Protein AF-A0A1S8M954-F1 (afdb_monomer_lite)

Organism: NCBI:txid36839

Structure (mmCIF, N/CA/C/O backbone):
data_AF-A0A1S8M954-F1
#
_entry.id   AF-A0A1S8M954-F1
#
loop_
_atom_site.group_PDB
_atom_site.id
_atom_site.type_symbol
_atom_site.label_atom_id
_atom_site.label_alt_id
_atom_site.label_comp_id
_atom_site.label_asym_id
_atom_site.label_entity_id
_atom_site.label_seq_id
_atom_site.pdbx_PDB_ins_code
_atom_site.Cartn_x
_atom_site.Cartn_y
_atom_site.Cartn_z
_atom_site.occupancy
_atom_site.B_iso_or_equiv
_atom_site.auth_seq_id
_atom_site.auth_comp_id
_atom_site.auth_asym_id
_atom_site.auth_atom_id
_atom_site.pdbx_PDB_model_num
ATOM 1 N N . MET A 1 1 ? -9.849 -24.323 -42.585 1.00 38.69 1 MET A N 1
ATOM 2 C CA . MET A 1 1 ? -8.633 -23.695 -43.153 1.00 38.69 1 MET A CA 1
ATOM 3 C C . MET A 1 1 ? -8.361 -22.390 -42.425 1.00 38.69 1 MET A C 1
ATOM 5 O O . MET A 1 1 ? -9.285 -21.624 -42.197 1.00 38.69 1 MET A O 1
ATOM 9 N N . ARG A 1 2 ? -7.111 -22.193 -41.999 1.00 38.19 2 ARG A N 1
ATOM 10 C CA . ARG A 1 2 ? -6.632 -21.048 -41.213 1.00 38.19 2 ARG A CA 1
ATOM 11 C C . ARG A 1 2 ? -6.627 -19.774 -42.063 1.00 38.19 2 ARG A C 1
ATOM 13 O O . ARG A 1 2 ? -6.069 -19.802 -43.154 1.00 38.19 2 ARG A O 1
ATOM 20 N N . LYS A 1 3 ? -7.096 -18.651 -41.516 1.00 41.53 3 LYS A N 1
ATOM 21 C CA . LYS A 1 3 ? -6.566 -17.322 -41.855 1.00 41.53 3 LYS A CA 1
ATOM 22 C C . LYS A 1 3 ? -6.351 -16.541 -40.561 1.00 41.53 3 LYS A C 1
ATOM 24 O O . LYS A 1 3 ? -7.288 -16.064 -39.938 1.00 41.53 3 LYS A O 1
ATOM 29 N N . LYS A 1 4 ? -5.085 -16.508 -40.139 1.00 40.19 4 LYS A N 1
ATOM 30 C CA . LYS A 1 4 ? -4.565 -15.594 -39.123 1.00 40.19 4 LYS A CA 1
ATOM 31 C C . LYS A 1 4 ? -4.566 -14.197 -39.739 1.00 40.19 4 LYS A C 1
ATOM 33 O O . LYS A 1 4 ? -3.978 -14.025 -40.803 1.00 40.19 4 LYS A O 1
ATOM 38 N N . ILE A 1 5 ? -5.183 -13.229 -39.076 1.00 52.00 5 ILE A N 1
ATOM 39 C CA . ILE A 1 5 ? -4.958 -11.812 -39.360 1.00 52.00 5 ILE A CA 1
ATOM 40 C C . ILE A 1 5 ? -4.262 -11.250 -38.125 1.00 52.00 5 ILE A C 1
ATOM 42 O O . ILE A 1 5 ? -4.847 -11.144 -37.053 1.00 52.00 5 ILE A O 1
ATOM 46 N N . ILE A 1 6 ? -2.966 -11.003 -38.286 1.00 45.66 6 ILE A N 1
ATOM 47 C CA . ILE A 1 6 ? -2.100 -10.287 -37.354 1.00 45.66 6 ILE A CA 1
ATOM 48 C C . ILE A 1 6 ? -2.066 -8.846 -37.866 1.00 45.66 6 ILE A C 1
ATOM 50 O O . ILE A 1 6 ? -1.619 -8.634 -38.987 1.00 45.66 6 ILE A O 1
ATOM 54 N N . PHE A 1 7 ? -2.516 -7.882 -37.068 1.00 37.59 7 PHE A N 1
ATOM 55 C CA . PHE A 1 7 ? -2.250 -6.450 -37.264 1.00 37.59 7 PHE A CA 1
ATOM 56 C C . PHE A 1 7 ? -2.025 -5.853 -35.868 1.00 37.59 7 PHE A C 1
ATOM 58 O O . PHE A 1 7 ? -2.944 -5.811 -35.060 1.00 37.59 7 PHE A O 1
ATOM 65 N N . ILE A 1 8 ? -0.767 -5.794 -35.420 1.00 40.88 8 ILE A N 1
ATOM 66 C CA . ILE A 1 8 ? 0.168 -4.655 -35.529 1.00 40.88 8 ILE A CA 1
ATOM 67 C C . ILE A 1 8 ? -0.272 -3.509 -34.612 1.00 40.88 8 ILE A C 1
ATOM 69 O O . ILE A 1 8 ? -1.214 -2.776 -34.898 1.00 40.88 8 ILE A O 1
ATOM 73 N N . GLY A 1 9 ? 0.439 -3.405 -33.486 1.00 35.44 9 GLY A N 1
ATOM 74 C CA . GLY A 1 9 ? 0.261 -2.383 -32.467 1.00 35.44 9 GLY A CA 1
ATOM 75 C C . GLY A 1 9 ? 0.496 -0.981 -33.015 1.00 35.44 9 GLY A C 1
ATOM 76 O O . GLY A 1 9 ? 1.510 -0.695 -33.648 1.00 35.44 9 GLY A O 1
ATOM 77 N N . ILE A 1 10 ? -0.460 -0.107 -32.732 1.00 39.69 10 ILE A N 1
ATOM 78 C CA . ILE A 1 10 ? -0.375 1.320 -33.003 1.00 39.69 10 ILE A CA 1
ATOM 79 C C . ILE A 1 10 ? 0.263 1.955 -31.767 1.00 39.69 10 ILE A C 1
ATOM 81 O O . ILE A 1 10 ? -0.382 2.120 -30.734 1.00 39.69 10 ILE A O 1
ATOM 85 N N . VAL A 1 11 ? 1.550 2.286 -31.859 1.00 37.84 11 VAL A N 1
ATOM 86 C CA . VAL A 1 11 ? 2.218 3.156 -30.887 1.00 37.84 11 VAL A CA 1
ATOM 87 C C . VAL A 1 11 ? 1.935 4.592 -31.320 1.00 37.84 11 VAL A C 1
ATOM 89 O O . VAL A 1 11 ? 2.530 5.092 -32.272 1.00 37.84 11 VAL A O 1
ATOM 92 N N . PHE A 1 12 ? 0.996 5.253 -30.644 1.00 35.47 12 PHE A N 1
ATOM 93 C CA . PHE A 1 12 ? 0.766 6.688 -30.797 1.00 35.47 12 PHE A CA 1
ATOM 94 C C . PHE A 1 12 ? 1.915 7.452 -30.121 1.00 35.47 12 PHE A C 1
ATOM 96 O O . PHE A 1 12 ? 1.926 7.631 -28.906 1.00 35.47 12 PHE A O 1
ATOM 103 N N . ILE A 1 13 ? 2.894 7.903 -30.908 1.00 40.78 13 ILE A N 1
ATOM 104 C CA . ILE A 1 13 ? 3.856 8.928 -30.486 1.00 40.78 13 ILE A CA 1
ATOM 105 C C . ILE A 1 13 ? 3.292 10.274 -30.940 1.00 40.78 13 ILE A C 1
ATOM 107 O O . ILE A 1 13 ? 3.402 10.652 -32.104 1.00 40.78 13 ILE A O 1
ATOM 111 N N . THR A 1 14 ? 2.672 11.011 -30.025 1.00 40.53 14 THR A N 1
ATOM 112 C CA . THR A 1 14 ? 2.316 12.416 -30.247 1.00 40.53 14 THR A CA 1
ATOM 113 C C . THR A 1 14 ? 3.576 13.273 -30.151 1.00 40.53 14 THR A C 1
ATOM 115 O O . THR A 1 14 ? 4.039 13.592 -29.057 1.00 40.53 14 THR A O 1
ATOM 118 N N . ILE A 1 15 ? 4.147 13.636 -31.301 1.00 46.28 15 ILE A N 1
ATOM 119 C CA . ILE A 1 15 ? 5.199 14.653 -31.405 1.00 46.28 15 ILE A CA 1
ATOM 120 C C . ILE A 1 15 ? 4.520 16.025 -31.330 1.00 46.28 15 ILE A C 1
ATOM 122 O O . ILE A 1 15 ? 3.789 16.414 -32.239 1.00 46.28 15 ILE A O 1
ATOM 126 N N . ILE A 1 16 ? 4.756 16.764 -30.246 1.00 41.03 16 ILE A N 1
ATOM 127 C CA . ILE A 1 16 ? 4.346 18.166 -30.130 1.00 41.03 16 ILE A CA 1
ATOM 128 C C . ILE A 1 16 ? 5.300 18.993 -31.000 1.00 41.03 16 ILE A C 1
ATOM 130 O O . ILE A 1 16 ? 6.421 19.299 -30.596 1.00 41.03 16 ILE A O 1
ATOM 134 N N . ALA A 1 17 ? 4.872 19.340 -32.212 1.00 39.31 17 ALA A N 1
ATOM 135 C CA . ALA A 1 17 ? 5.564 20.317 -33.043 1.00 39.31 17 ALA A CA 1
ATOM 136 C C . ALA A 1 17 ? 5.204 21.730 -32.558 1.00 39.31 17 ALA A C 1
ATOM 138 O O . ALA A 1 17 ? 4.187 22.296 -32.953 1.00 39.31 17 ALA A O 1
ATOM 139 N N . VAL A 1 18 ? 6.033 22.309 -31.687 1.00 41.91 18 VAL A N 1
ATOM 140 C CA . VAL A 1 18 ? 5.950 23.740 -31.365 1.00 41.91 18 VAL A CA 1
ATOM 141 C C . VAL A 1 18 ? 6.496 24.511 -32.566 1.00 41.91 18 VAL A C 1
ATOM 143 O O . VAL A 1 18 ? 7.699 24.525 -32.822 1.00 41.91 18 VAL A O 1
ATOM 146 N N . THR A 1 19 ? 5.608 25.131 -33.340 1.00 39.62 19 THR A N 1
ATOM 147 C CA . THR A 1 19 ? 5.983 25.995 -34.462 1.00 39.62 19 THR A CA 1
ATOM 148 C C . THR A 1 19 ? 6.484 27.335 -33.918 1.00 39.62 19 THR A C 1
ATOM 150 O O . THR A 1 19 ? 5.719 28.281 -33.763 1.00 39.62 19 THR A O 1
ATOM 153 N N . ILE A 1 20 ? 7.778 27.431 -33.602 1.00 44.50 20 ILE A N 1
ATOM 154 C CA . ILE A 1 20 ? 8.436 28.726 -33.391 1.00 44.50 20 ILE A CA 1
ATOM 155 C C . ILE A 1 20 ? 8.909 29.222 -34.757 1.00 44.50 20 ILE A C 1
ATOM 157 O O . ILE A 1 20 ? 9.926 28.785 -35.294 1.00 44.50 20 ILE A O 1
ATOM 161 N N . ILE A 1 21 ? 8.137 30.137 -35.338 1.00 45.88 21 ILE A N 1
ATOM 162 C CA . ILE A 1 21 ? 8.567 30.958 -36.469 1.00 45.88 21 ILE A CA 1
ATOM 163 C C . ILE A 1 21 ? 9.596 31.956 -35.927 1.00 45.88 21 ILE A C 1
ATOM 165 O O . ILE A 1 21 ? 9.244 32.892 -35.216 1.00 45.88 21 ILE A O 1
ATOM 169 N N . GLY A 1 22 ? 10.875 31.760 -36.250 1.00 37.84 22 GLY A N 1
ATOM 170 C CA . GLY A 1 22 ? 11.914 32.730 -35.907 1.00 37.84 22 GLY A CA 1
ATOM 171 C C . GLY A 1 22 ? 13.335 32.245 -36.174 1.00 37.84 22 GLY A C 1
ATOM 172 O O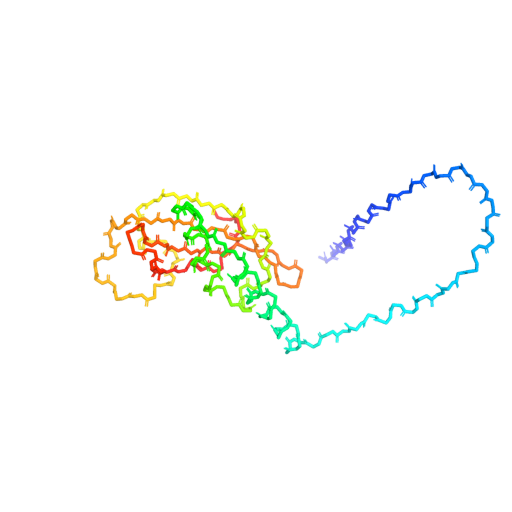 . GLY A 1 22 ? 13.910 31.550 -35.352 1.00 37.84 22 GLY A O 1
ATOM 173 N N . LYS A 1 23 ? 13.912 32.708 -37.292 1.00 36.41 23 LYS A N 1
ATOM 174 C CA . LYS A 1 23 ? 15.332 32.628 -37.697 1.00 36.41 23 LYS A CA 1
ATOM 175 C C . LYS A 1 23 ? 15.916 31.230 -37.968 1.00 36.41 23 LYS A C 1
ATOM 177 O O . LYS A 1 23 ? 16.157 30.426 -37.079 1.00 36.41 23 LYS A O 1
ATOM 182 N N . LYS A 1 24 ? 16.287 31.022 -39.239 1.00 43.94 24 LYS A N 1
ATOM 183 C CA . LYS A 1 24 ? 17.194 29.963 -39.707 1.00 43.94 24 LYS A CA 1
ATOM 184 C C . LYS A 1 24 ? 18.520 30.020 -38.931 1.00 43.94 24 LYS A C 1
ATOM 186 O O . LYS A 1 24 ? 19.408 30.786 -39.296 1.00 43.94 24 LYS A O 1
ATOM 191 N N . GLN A 1 25 ? 18.672 29.192 -37.905 1.00 36.22 25 GLN A N 1
ATOM 192 C CA . GLN A 1 25 ? 19.982 28.705 -37.487 1.00 36.22 25 GLN A CA 1
ATOM 193 C C . GLN A 1 25 ? 20.195 27.345 -38.140 1.00 36.22 25 GLN A C 1
ATOM 195 O O . GLN A 1 25 ? 19.343 26.461 -38.083 1.00 36.22 25 GLN A O 1
ATOM 200 N N . LYS A 1 26 ? 21.322 27.221 -38.837 1.00 39.62 26 LYS A N 1
ATOM 201 C CA . LYS A 1 26 ? 21.790 25.987 -39.454 1.00 39.62 26 LYS A CA 1
ATOM 202 C C . LYS A 1 26 ? 22.203 25.059 -38.307 1.00 39.62 26 LYS A C 1
ATOM 204 O O . LYS A 1 26 ? 23.335 25.120 -37.847 1.00 39.62 26 LYS A O 1
ATOM 209 N N . ILE A 1 27 ? 21.249 24.299 -37.777 1.00 37.88 27 ILE A N 1
ATOM 210 C CA . ILE A 1 27 ? 21.519 23.283 -36.762 1.00 37.88 27 ILE A CA 1
ATOM 211 C C . ILE A 1 27 ? 22.054 22.076 -37.524 1.00 37.88 27 ILE A C 1
ATOM 213 O O . ILE A 1 27 ? 21.311 21.348 -38.179 1.00 37.88 27 ILE A O 1
ATOM 217 N N . GLU A 1 28 ? 23.372 21.938 -37.502 1.00 35.53 28 GLU A N 1
ATOM 218 C CA . GLU A 1 28 ? 24.052 20.689 -37.804 1.00 35.53 28 GLU A CA 1
ATOM 219 C C . GLU A 1 28 ? 23.476 19.622 -36.859 1.00 35.53 28 GLU A C 1
ATOM 221 O O . GLU A 1 28 ? 23.453 19.843 -35.644 1.00 35.53 28 GLU A O 1
ATOM 226 N N . PRO A 1 29 ? 22.900 18.519 -37.365 1.00 40.22 29 PRO A N 1
ATOM 227 C CA . PRO A 1 29 ? 22.369 17.499 -36.487 1.00 40.22 29 PRO A CA 1
ATOM 228 C C . PRO A 1 29 ? 23.555 16.806 -35.817 1.00 40.22 29 PRO A C 1
ATOM 230 O O . PRO A 1 29 ? 24.157 15.899 -36.387 1.00 40.22 29 PRO A O 1
ATOM 233 N N . GLU A 1 30 ? 23.877 17.208 -34.586 1.00 38.38 30 GLU A N 1
ATOM 234 C CA . GLU A 1 30 ? 24.534 16.303 -33.653 1.00 38.38 30 GLU A CA 1
ATOM 235 C C . GLU A 1 30 ? 23.616 15.087 -33.527 1.00 38.38 30 GLU A C 1
ATOM 237 O O . GLU A 1 30 ? 22.626 15.094 -32.788 1.00 3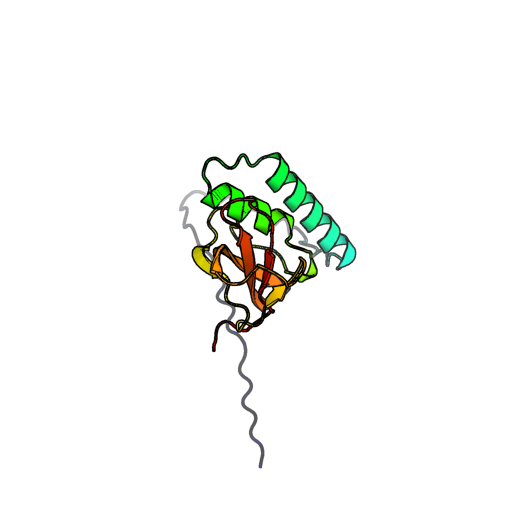8.38 30 GLU A O 1
ATOM 242 N N . SER A 1 31 ? 23.925 14.028 -34.274 1.00 40.50 31 SER A N 1
ATOM 243 C CA . SER A 1 31 ? 23.406 12.705 -33.990 1.00 40.50 31 SER A CA 1
ATOM 244 C C . SER A 1 31 ? 23.967 12.313 -32.629 1.00 40.50 31 SER A C 1
ATOM 246 O O . SER A 1 31 ? 25.017 11.676 -32.516 1.00 40.50 31 SER A O 1
ATOM 248 N N . LYS A 1 32 ? 23.282 12.729 -31.562 1.00 41.00 32 LYS A N 1
ATOM 249 C CA . LYS A 1 32 ? 23.421 12.096 -30.263 1.00 41.00 32 LYS A CA 1
ATOM 250 C C . LYS A 1 32 ? 23.009 10.657 -30.498 1.00 41.00 32 LYS A C 1
ATOM 252 O O . LYS A 1 32 ? 21.823 10.350 -30.581 1.00 41.00 32 LYS A O 1
ATOM 257 N N . ASN A 1 33 ? 24.012 9.804 -30.684 1.00 34.00 33 ASN A N 1
ATOM 258 C CA . ASN A 1 33 ? 23.880 8.366 -30.605 1.00 34.00 33 ASN A CA 1
ATOM 259 C C . ASN A 1 33 ? 23.272 8.078 -29.233 1.00 34.00 33 ASN A C 1
ATOM 261 O O . ASN A 1 33 ? 23.974 7.976 -28.228 1.00 34.00 33 ASN A O 1
ATOM 265 N N . PHE A 1 34 ? 21.943 8.013 -29.179 1.00 38.28 34 PHE A N 1
ATOM 266 C CA . PHE A 1 34 ? 21.225 7.405 -28.079 1.00 38.28 34 PHE A CA 1
ATOM 267 C C . PHE A 1 34 ? 21.513 5.916 -28.192 1.00 38.28 34 PHE A C 1
ATOM 269 O O . PHE A 1 34 ? 20.733 5.141 -28.738 1.00 38.28 34 PHE A O 1
ATOM 276 N N . THR A 1 35 ? 22.684 5.515 -27.704 1.00 36.56 35 THR A N 1
ATOM 277 C CA . THR A 1 35 ? 22.933 4.127 -27.368 1.00 36.56 35 THR A CA 1
ATOM 278 C C . THR A 1 35 ? 21.899 3.797 -26.306 1.00 36.56 35 THR A C 1
ATOM 280 O O . THR A 1 35 ? 22.022 4.230 -25.157 1.00 36.56 35 THR A O 1
ATOM 283 N N . LEU A 1 36 ? 20.835 3.102 -26.708 1.00 40.03 36 LEU A N 1
ATOM 284 C CA . LEU A 1 36 ? 19.871 2.517 -25.794 1.00 40.03 36 LEU A CA 1
ATOM 285 C C . LEU A 1 36 ? 20.686 1.567 -24.908 1.00 40.03 36 LEU A C 1
ATOM 287 O O . LEU A 1 36 ? 21.011 0.451 -25.310 1.00 40.03 36 LEU A O 1
ATOM 291 N N . LYS A 1 37 ? 21.133 2.038 -23.740 1.00 49.16 37 LYS A N 1
ATOM 292 C CA . LYS A 1 37 ? 21.777 1.168 -22.761 1.00 49.16 37 LYS A CA 1
ATOM 293 C C . LYS A 1 37 ? 20.693 0.205 -22.315 1.00 49.16 37 LYS A C 1
ATOM 295 O O . LYS A 1 37 ? 19.808 0.582 -21.554 1.00 49.16 37 LYS A O 1
ATOM 300 N N . ILE A 1 38 ? 20.740 -1.015 -22.839 1.00 52.75 38 ILE A N 1
ATOM 301 C CA . ILE A 1 38 ? 19.930 -2.123 -22.352 1.00 52.75 38 ILE A CA 1
ATOM 302 C C . ILE A 1 38 ? 20.455 -2.410 -20.947 1.00 52.75 38 ILE A C 1
ATOM 304 O O . ILE A 1 38 ? 21.465 -3.086 -20.768 1.00 52.75 38 ILE A O 1
ATOM 308 N N . VAL A 1 39 ? 19.832 -1.781 -19.953 1.00 61.50 39 VAL A N 1
ATOM 309 C CA . VAL A 1 39 ? 20.186 -1.956 -18.548 1.00 61.50 39 VAL A CA 1
ATOM 310 C C . VAL A 1 39 ? 19.786 -3.372 -18.157 1.00 61.50 39 VAL A C 1
ATOM 312 O O . VAL A 1 39 ? 18.663 -3.808 -18.410 1.00 61.50 39 VAL A O 1
ATOM 315 N N . SER A 1 40 ? 20.710 -4.116 -17.554 1.00 74.00 40 SER A N 1
ATOM 316 C CA . SER A 1 40 ? 20.417 -5.481 -17.118 1.00 74.00 40 SER A CA 1
ATOM 317 C C . SER A 1 40 ? 19.312 -5.494 -16.039 1.00 74.00 40 SER A C 1
ATOM 319 O O . SER A 1 40 ? 19.152 -4.513 -15.303 1.00 74.00 40 SER A O 1
ATOM 321 N N . PRO A 1 41 ? 18.565 -6.601 -15.852 1.00 75.31 41 PRO A N 1
ATOM 322 C CA . PRO A 1 41 ? 17.561 -6.697 -14.784 1.00 75.31 41 PRO A CA 1
ATOM 323 C C . PRO A 1 41 ? 18.131 -6.414 -13.383 1.00 75.31 41 PRO A C 1
ATOM 325 O O . PRO A 1 41 ? 17.483 -5.777 -12.554 1.00 75.31 41 PRO A O 1
ATOM 328 N N . LYS A 1 42 ? 19.386 -6.820 -13.133 1.00 80.00 42 LYS A N 1
ATOM 329 C CA . LYS A 1 42 ? 20.095 -6.566 -11.867 1.00 80.00 42 LYS A CA 1
ATOM 330 C C . LYS A 1 42 ? 20.357 -5.077 -11.636 1.00 80.00 42 LYS A C 1
ATOM 332 O O . LYS A 1 42 ? 20.136 -4.575 -10.537 1.00 80.00 42 LYS A O 1
ATOM 337 N N . GLU A 1 43 ? 20.819 -4.367 -12.660 1.00 79.69 43 GLU A N 1
ATOM 338 C CA . GLU A 1 43 ? 21.048 -2.922 -12.573 1.00 79.69 43 GLU A CA 1
ATOM 339 C C . GLU A 1 43 ? 19.732 -2.149 -12.458 1.00 79.69 43 GLU A C 1
ATOM 341 O O . GLU A 1 43 ? 19.640 -1.226 -11.652 1.00 79.69 43 GLU A O 1
ATOM 346 N N . THR A 1 44 ? 18.693 -2.578 -13.179 1.00 76.50 44 THR A N 1
ATOM 347 C CA . THR A 1 44 ? 17.344 -1.994 -13.102 1.00 76.50 44 THR A CA 1
ATOM 348 C C . THR A 1 44 ? 16.787 -2.095 -11.683 1.00 76.50 44 THR A C 1
ATOM 350 O O . THR A 1 44 ? 16.330 -1.096 -11.127 1.00 76.50 44 THR A O 1
ATOM 353 N N . LYS A 1 45 ? 16.907 -3.271 -11.048 1.00 82.38 45 LYS A N 1
ATOM 354 C CA . LYS A 1 45 ? 16.520 -3.473 -9.646 1.00 82.38 45 LYS A CA 1
ATOM 355 C C . LYS A 1 45 ? 17.249 -2.506 -8.709 1.00 82.38 45 LYS A C 1
ATOM 357 O O . LYS A 1 45 ? 16.608 -1.829 -7.911 1.00 82.38 45 LYS A O 1
ATOM 362 N N . LYS A 1 46 ? 18.574 -2.384 -8.846 1.00 85.75 46 LYS A N 1
ATOM 363 C CA . LYS A 1 46 ? 19.393 -1.494 -8.006 1.00 85.75 46 LYS A CA 1
ATOM 364 C C . LYS A 1 46 ? 18.999 -0.020 -8.157 1.00 85.75 46 LYS A C 1
ATOM 366 O O . LYS A 1 46 ? 18.974 0.715 -7.170 1.00 85.75 46 LYS A O 1
ATOM 371 N N . ILE A 1 47 ? 18.704 0.420 -9.382 1.00 84.25 47 ILE A N 1
ATOM 372 C CA . ILE A 1 47 ? 18.254 1.791 -9.659 1.00 84.25 47 ILE A CA 1
ATOM 373 C C . ILE A 1 47 ? 16.895 2.046 -8.998 1.00 84.25 47 ILE A C 1
ATOM 375 O O . ILE A 1 47 ? 16.747 3.051 -8.300 1.00 84.25 47 ILE A O 1
ATOM 379 N N . LEU A 1 48 ? 15.935 1.130 -9.166 1.00 81.81 48 LEU A N 1
ATOM 380 C CA . LEU A 1 48 ? 14.591 1.268 -8.603 1.00 81.81 48 LEU A CA 1
ATOM 381 C C . LEU A 1 48 ? 14.617 1.297 -7.068 1.00 81.81 48 LEU A C 1
ATOM 383 O O . LEU A 1 48 ? 13.999 2.165 -6.456 1.00 81.81 48 LEU A O 1
ATOM 387 N N . GLU A 1 49 ? 15.395 0.413 -6.439 1.00 86.50 49 GLU A N 1
ATOM 388 C CA . GLU A 1 49 ? 15.557 0.379 -4.980 1.00 86.50 49 GLU A CA 1
ATOM 389 C C . GLU A 1 49 ? 16.189 1.666 -4.434 1.00 86.50 49 GLU A C 1
ATOM 391 O O . GLU A 1 49 ? 15.734 2.197 -3.417 1.00 86.50 49 GLU A O 1
ATOM 396 N N . LYS A 1 50 ? 17.204 2.213 -5.119 1.00 88.31 50 LYS A N 1
ATOM 397 C CA . LYS A 1 50 ? 17.819 3.490 -4.730 1.00 88.31 50 LYS A CA 1
ATOM 398 C C . LYS A 1 50 ? 16.809 4.637 -4.798 1.00 88.31 50 LYS A C 1
ATOM 400 O O . LYS A 1 50 ? 16.747 5.440 -3.871 1.00 88.31 50 LYS A O 1
ATOM 405 N N . ARG A 1 51 ? 16.020 4.702 -5.875 1.00 85.94 51 ARG A N 1
ATOM 406 C CA . ARG A 1 51 ? 14.995 5.736 -6.078 1.00 85.94 51 ARG A CA 1
ATOM 407 C C . ARG A 1 51 ? 13.918 5.660 -4.998 1.00 85.94 51 ARG A C 1
ATOM 409 O O . ARG A 1 51 ? 13.619 6.660 -4.359 1.00 85.94 51 ARG A O 1
ATOM 416 N N . LYS A 1 52 ? 13.432 4.447 -4.720 1.00 88.69 52 LYS A N 1
ATOM 417 C CA . LYS A 1 52 ? 12.477 4.181 -3.643 1.00 88.69 52 LYS A CA 1
ATOM 418 C C . LYS A 1 52 ? 13.007 4.646 -2.285 1.00 88.69 52 LYS A C 1
ATOM 420 O O . LYS A 1 52 ? 12.280 5.301 -1.548 1.00 88.69 52 LYS A O 1
ATOM 425 N N . ARG A 1 53 ? 14.265 4.333 -1.949 1.00 90.38 53 ARG A N 1
ATOM 426 C CA . ARG A 1 53 ? 14.875 4.775 -0.684 1.00 90.38 53 ARG A CA 1
ATOM 427 C C . ARG A 1 53 ? 14.873 6.302 -0.567 1.00 90.38 53 ARG A C 1
ATOM 429 O O . ARG A 1 53 ? 14.449 6.820 0.457 1.00 90.38 53 ARG A O 1
ATOM 436 N N . GLN A 1 54 ? 15.277 7.006 -1.623 1.00 89.56 54 GLN A N 1
ATOM 437 C CA . GLN A 1 54 ? 15.262 8.472 -1.642 1.00 89.56 54 GLN A CA 1
ATOM 438 C C . GLN A 1 54 ? 13.846 9.044 -1.504 1.00 89.56 54 GLN A C 1
ATOM 440 O O . GLN A 1 54 ? 13.650 10.028 -0.796 1.00 89.56 54 GLN A O 1
ATOM 445 N N . ASP A 1 55 ? 12.852 8.439 -2.155 1.00 88.81 55 ASP A N 1
ATOM 446 C CA . ASP A 1 55 ? 11.454 8.859 -2.017 1.00 88.81 55 ASP A CA 1
ATOM 447 C C . ASP A 1 55 ? 10.957 8.721 -0.576 1.00 88.81 55 ASP A C 1
ATOM 449 O O . ASP A 1 55 ? 10.279 9.620 -0.077 1.00 88.81 55 ASP A O 1
ATOM 453 N N . LEU A 1 56 ? 11.297 7.609 0.083 1.00 91.50 56 LEU A N 1
ATOM 454 C CA . LEU A 1 56 ? 10.899 7.334 1.462 1.00 91.50 56 LEU A CA 1
ATOM 455 C C . LEU A 1 56 ? 11.588 8.273 2.460 1.00 91.50 56 LEU A C 1
ATOM 457 O O . LEU A 1 56 ? 10.934 8.777 3.363 1.00 91.50 56 LEU A O 1
ATOM 461 N N . GLU A 1 57 ? 12.881 8.554 2.279 1.00 92.44 57 GLU A N 1
ATOM 462 C CA . GLU A 1 57 ? 13.641 9.462 3.153 1.00 92.44 57 GLU A CA 1
ATOM 463 C C . GLU A 1 57 ? 13.130 10.911 3.087 1.00 92.44 57 GLU A C 1
ATOM 465 O O . GLU A 1 57 ? 13.146 11.629 4.086 1.00 92.44 57 GLU A O 1
ATOM 470 N N . ASN A 1 58 ? 12.655 11.345 1.917 1.00 92.31 58 ASN A N 1
ATOM 471 C CA . ASN A 1 58 ? 12.220 12.725 1.693 1.00 92.31 58 ASN A CA 1
ATOM 472 C C . ASN A 1 58 ? 10.731 12.962 1.983 1.00 92.31 58 ASN A C 1
ATOM 474 O O . ASN A 1 58 ? 10.291 14.114 2.021 1.00 92.31 58 ASN A O 1
ATOM 478 N N . TYR A 1 59 ? 9.932 11.907 2.143 1.00 92.62 59 TYR A N 1
ATOM 479 C CA . TYR A 1 59 ? 8.496 12.037 2.353 1.00 92.62 59 TYR A CA 1
ATOM 480 C C . TYR A 1 59 ? 8.141 12.022 3.838 1.00 92.62 59 TYR A C 1
ATOM 482 O O . TYR A 1 59 ? 8.504 11.111 4.575 1.00 92.62 59 TYR A O 1
ATOM 490 N N . LYS A 1 60 ? 7.377 13.029 4.268 1.00 93.38 60 LYS A N 1
ATOM 491 C CA . LYS A 1 60 ? 6.850 13.134 5.631 1.00 93.38 60 LYS A CA 1
ATOM 492 C C . LYS A 1 60 ? 5.325 13.013 5.573 1.00 93.38 60 LYS A C 1
ATOM 494 O O . LYS A 1 60 ? 4.686 13.988 5.176 1.00 93.38 60 LYS A O 1
ATOM 499 N N . PRO A 1 61 ? 4.743 11.846 5.902 1.00 93.06 61 PRO A N 1
ATOM 500 C CA . PRO A 1 61 ? 3.294 11.684 5.893 1.00 93.06 61 PRO A CA 1
ATOM 501 C C . PRO A 1 61 ? 2.659 12.574 6.967 1.00 93.06 61 PRO A C 1
ATOM 503 O O . PRO A 1 61 ? 3.161 12.644 8.089 1.00 93.06 61 PRO A O 1
ATOM 506 N N . THR A 1 62 ? 1.567 13.259 6.627 1.00 94.06 62 THR A N 1
ATOM 507 C CA . THR A 1 62 ? 0.877 14.193 7.537 1.00 94.06 62 THR A CA 1
ATOM 508 C C . THR A 1 62 ? -0.509 13.710 7.947 1.00 94.06 62 THR A C 1
ATOM 510 O O . THR A 1 62 ? -0.990 14.086 9.013 1.00 94.06 62 THR A O 1
ATOM 513 N N . THR A 1 63 ? -1.147 12.867 7.134 1.00 96.50 63 THR A N 1
ATOM 514 C CA . THR A 1 63 ? -2.471 12.298 7.415 1.00 96.50 63 THR A CA 1
ATOM 515 C C . THR A 1 63 ? -2.398 10.793 7.665 1.00 96.50 63 THR A C 1
ATOM 517 O O . THR A 1 63 ? -1.448 10.129 7.253 1.00 96.50 63 THR A O 1
ATOM 520 N N . ALA A 1 64 ? -3.429 10.225 8.298 1.00 96.00 64 ALA A N 1
ATOM 521 C CA . ALA A 1 64 ? -3.548 8.774 8.479 1.00 96.00 64 ALA A CA 1
ATOM 522 C C . ALA A 1 64 ? -3.483 8.016 7.139 1.00 96.00 64 ALA A C 1
ATOM 524 O O . ALA A 1 64 ? -2.802 6.998 7.018 1.00 96.00 64 ALA A O 1
ATOM 525 N N . ILE A 1 65 ? -4.125 8.565 6.105 1.00 96.31 65 ILE A N 1
ATOM 526 C CA . ILE A 1 65 ? -4.105 8.014 4.748 1.00 96.31 65 ILE A CA 1
ATOM 527 C C . ILE A 1 65 ? -2.683 8.053 4.173 1.00 96.31 65 ILE A C 1
ATOM 529 O O . ILE A 1 65 ? -2.228 7.072 3.587 1.00 96.31 65 ILE A O 1
ATOM 533 N N . ASP A 1 66 ? -1.945 9.146 4.374 1.00 95.81 66 ASP A N 1
ATOM 534 C CA . ASP A 1 66 ? -0.557 9.255 3.912 1.00 95.81 66 ASP A CA 1
ATOM 535 C C . ASP A 1 66 ? 0.373 8.281 4.632 1.00 95.81 66 ASP A C 1
ATOM 537 O O . ASP A 1 66 ? 1.255 7.702 3.998 1.00 95.81 66 ASP A O 1
ATOM 541 N N . ILE A 1 67 ? 0.164 8.056 5.934 1.00 96.62 67 ILE A N 1
ATOM 542 C CA . ILE A 1 67 ? 0.903 7.041 6.693 1.00 96.62 67 ILE A CA 1
ATOM 543 C C . ILE A 1 67 ? 0.617 5.658 6.104 1.00 96.62 67 ILE A C 1
ATOM 545 O O . ILE A 1 67 ? 1.556 4.910 5.836 1.00 96.62 67 ILE A O 1
ATOM 549 N N . ALA A 1 68 ? -0.649 5.330 5.829 1.00 96.88 68 ALA A N 1
ATOM 550 C CA . ALA A 1 68 ? -1.012 4.053 5.220 1.00 96.88 68 ALA A CA 1
ATOM 551 C C . ALA A 1 68 ? -0.366 3.867 3.835 1.00 96.88 68 ALA A C 1
ATOM 553 O O . ALA A 1 68 ? 0.249 2.828 3.582 1.00 96.88 68 ALA A O 1
ATOM 554 N N . ARG A 1 69 ? -0.415 4.889 2.964 1.00 96.56 69 ARG A N 1
ATOM 555 C CA . ARG A 1 69 ? 0.275 4.874 1.659 1.00 96.56 69 ARG A CA 1
ATOM 556 C C . ARG A 1 69 ? 1.772 4.673 1.812 1.00 96.56 69 ARG A C 1
ATOM 558 O O . ARG A 1 69 ? 2.357 3.857 1.106 1.00 96.56 69 ARG A O 1
ATOM 565 N N . PHE A 1 70 ? 2.388 5.411 2.729 1.00 96.69 70 PHE A N 1
ATOM 566 C CA . PHE A 1 70 ? 3.815 5.329 2.999 1.00 96.69 70 PHE A CA 1
ATOM 567 C C . PHE A 1 70 ? 4.206 3.920 3.450 1.00 96.69 70 PHE A C 1
ATOM 569 O O . PHE A 1 70 ? 5.082 3.310 2.842 1.00 96.69 70 PHE A O 1
ATOM 576 N N . LYS A 1 71 ? 3.496 3.353 4.434 1.00 96.12 71 LYS A N 1
ATOM 577 C CA . LYS A 1 71 ? 3.729 1.988 4.930 1.00 96.12 71 LYS A CA 1
ATOM 578 C C . LYS A 1 71 ? 3.524 0.922 3.858 1.00 96.12 71 LYS A C 1
ATOM 580 O O . LYS A 1 71 ? 4.322 -0.011 3.758 1.00 96.12 71 LYS A O 1
ATOM 585 N N . ALA A 1 72 ? 2.503 1.069 3.019 1.00 95.75 72 ALA A N 1
ATOM 586 C CA . ALA A 1 72 ? 2.294 0.179 1.884 1.00 95.75 72 ALA A CA 1
ATOM 587 C C . ALA A 1 72 ? 3.442 0.294 0.862 1.00 95.75 72 ALA A C 1
ATOM 589 O O . ALA A 1 72 ? 3.984 -0.721 0.420 1.00 95.75 72 ALA A O 1
ATOM 590 N N . TYR A 1 73 ? 3.876 1.515 0.534 1.00 96.00 73 TYR A N 1
ATOM 591 C CA . TYR A 1 73 ? 4.979 1.746 -0.400 1.00 96.00 73 TYR A CA 1
ATOM 592 C C . TYR A 1 73 ? 6.305 1.193 0.141 1.00 96.00 73 TYR A C 1
ATOM 594 O O . TYR A 1 73 ? 7.064 0.578 -0.607 1.00 96.00 73 TYR A O 1
ATOM 602 N N . GLU A 1 74 ? 6.562 1.285 1.451 1.00 94.81 74 GLU A N 1
ATOM 603 C CA . GLU A 1 74 ? 7.711 0.642 2.105 1.00 94.81 74 GLU A CA 1
ATOM 604 C C . GLU A 1 74 ? 7.778 -0.869 1.819 1.00 94.81 74 GLU A C 1
ATOM 606 O O . GLU A 1 74 ? 8.877 -1.395 1.626 1.00 94.81 74 GLU A O 1
ATOM 611 N N . LYS A 1 75 ? 6.640 -1.565 1.687 1.00 93.44 75 LYS A N 1
ATOM 612 C CA . LYS A 1 75 ? 6.590 -3.011 1.396 1.00 93.44 75 LYS A CA 1
ATOM 613 C C . LYS A 1 75 ? 6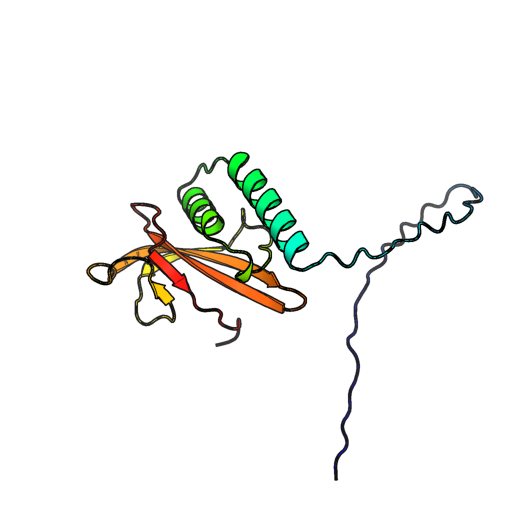.660 -3.396 -0.081 1.00 93.44 75 LYS A C 1
ATOM 615 O O . LYS A 1 75 ? 6.842 -4.575 -0.370 1.00 93.44 75 LYS A O 1
ATOM 620 N N . VAL A 1 76 ? 6.563 -2.446 -1.009 1.00 91.44 76 VAL A N 1
ATOM 621 C CA . VAL A 1 76 ? 6.690 -2.717 -2.453 1.00 91.44 76 VAL A CA 1
ATOM 622 C C . VAL A 1 76 ? 8.053 -3.335 -2.771 1.00 91.44 76 VAL A C 1
ATOM 624 O O . VAL A 1 76 ? 9.090 -2.833 -2.337 1.00 91.44 76 VAL A O 1
ATOM 627 N N . THR A 1 77 ? 8.075 -4.396 -3.565 1.00 88.94 77 THR A N 1
ATOM 628 C CA . THR A 1 77 ? 9.307 -5.074 -3.997 1.00 88.94 77 THR A CA 1
ATOM 629 C C . THR A 1 77 ? 9.563 -4.872 -5.489 1.00 88.94 77 THR A C 1
ATOM 631 O O . THR A 1 77 ? 8.696 -4.410 -6.218 1.00 88.94 77 THR A O 1
ATOM 634 N N . TYR A 1 78 ? 10.745 -5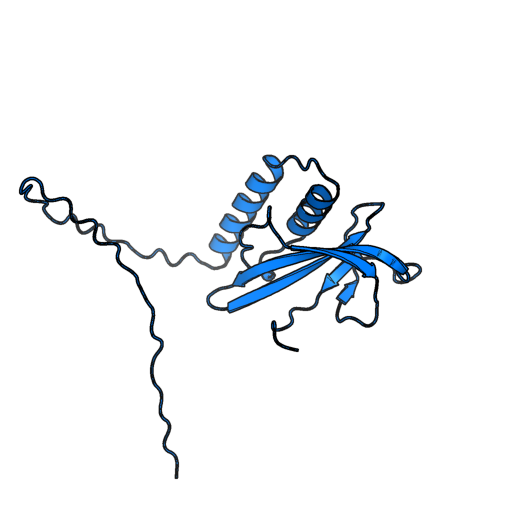.250 -5.986 1.00 82.38 78 TYR A N 1
ATOM 635 C CA . TYR A 1 78 ? 11.010 -5.229 -7.433 1.00 82.38 78 TYR A CA 1
ATOM 636 C C . TYR A 1 78 ? 10.018 -6.096 -8.231 1.00 82.38 78 TYR A C 1
ATOM 638 O O . TYR A 1 78 ? 9.631 -5.736 -9.339 1.00 82.38 78 TYR A O 1
ATOM 646 N N . GLU A 1 79 ? 9.574 -7.218 -7.658 1.00 84.88 79 GLU A N 1
ATOM 647 C CA . GLU A 1 79 ? 8.594 -8.112 -8.289 1.00 84.88 79 GLU A CA 1
ATOM 648 C C . GLU A 1 79 ? 7.221 -7.464 -8.435 1.00 84.88 79 GLU A C 1
ATOM 650 O O . GLU A 1 79 ? 6.419 -7.902 -9.258 1.00 84.88 79 GLU A O 1
ATOM 655 N N . ASP A 1 80 ? 6.952 -6.421 -7.655 1.00 86.50 80 ASP A N 1
ATOM 656 C CA . ASP A 1 80 ? 5.730 -5.641 -7.756 1.00 86.50 80 ASP A CA 1
ATOM 657 C C . ASP A 1 80 ? 5.750 -4.673 -8.919 1.00 86.50 80 ASP A C 1
ATOM 659 O O . ASP A 1 80 ? 4.699 -4.128 -9.215 1.00 86.50 80 ASP A O 1
ATOM 663 N N . GLY A 1 81 ? 6.882 -4.508 -9.605 1.00 86.31 81 GLY A N 1
ATOM 664 C CA . GLY A 1 81 ? 7.062 -3.540 -10.678 1.00 86.31 81 GLY A CA 1
ATOM 665 C C . GLY A 1 81 ? 7.356 -2.130 -10.169 1.00 86.31 81 GLY A C 1
ATOM 666 O O . GLY A 1 81 ? 7.460 -1.869 -8.968 1.00 86.31 81 GLY A O 1
ATOM 667 N N . GLU A 1 82 ? 7.530 -1.205 -11.107 1.00 89.12 82 GLU A N 1
ATOM 668 C CA . GLU A 1 82 ? 7.682 0.209 -10.791 1.00 89.12 82 GLU A CA 1
ATOM 669 C C . GLU A 1 82 ? 6.307 0.842 -10.547 1.00 89.12 82 GLU A C 1
ATOM 671 O O . GLU A 1 82 ? 5.426 0.840 -11.414 1.00 89.12 82 GLU A O 1
ATOM 676 N N . ILE A 1 83 ? 6.146 1.422 -9.357 1.00 90.94 83 ILE A N 1
ATOM 677 C CA . ILE A 1 83 ? 4.913 2.086 -8.943 1.00 90.94 83 ILE A CA 1
ATOM 678 C C . ILE A 1 83 ? 4.843 3.495 -9.522 1.00 90.94 83 ILE A C 1
ATOM 680 O O . ILE A 1 83 ? 5.746 4.310 -9.328 1.00 90.94 83 ILE A O 1
ATOM 684 N N . LYS A 1 84 ? 3.719 3.818 -10.159 1.00 86.62 84 LYS A N 1
ATOM 685 C CA . LYS A 1 84 ? 3.424 5.168 -10.643 1.00 86.62 84 LYS A CA 1
ATOM 686 C C . LYS A 1 84 ? 2.728 5.980 -9.551 1.00 86.62 84 LYS A C 1
ATOM 688 O O . LYS A 1 84 ? 1.775 5.512 -8.938 1.00 86.62 84 LYS A O 1
ATOM 693 N N . ASN A 1 85 ? 3.188 7.215 -9.339 1.00 88.44 85 ASN A N 1
ATOM 694 C CA . ASN A 1 85 ? 2.511 8.234 -8.524 1.00 88.44 85 ASN A CA 1
ATOM 695 C C . ASN A 1 85 ? 2.005 7.737 -7.147 1.00 88.44 85 ASN A C 1
ATOM 697 O O . ASN A 1 85 ? 0.881 8.029 -6.742 1.00 88.44 85 ASN A O 1
ATOM 701 N N . TRP A 1 86 ? 2.833 6.985 -6.411 1.00 92.75 86 TRP A N 1
ATOM 702 C CA . TRP A 1 86 ? 2.421 6.312 -5.168 1.00 92.75 86 TRP A CA 1
ATOM 703 C C . TRP A 1 86 ? 1.833 7.260 -4.105 1.00 92.75 86 TRP A C 1
ATOM 705 O O . TRP A 1 86 ? 0.952 6.861 -3.344 1.00 92.75 86 TRP A O 1
ATOM 715 N N . LYS A 1 87 ? 2.271 8.527 -4.079 1.00 93.94 87 LYS A N 1
ATOM 716 C CA . LYS A 1 87 ? 1.804 9.565 -3.140 1.00 93.94 87 LYS A CA 1
ATOM 717 C C . LYS A 1 87 ? 0.316 9.897 -3.299 1.00 93.94 87 LYS A C 1
ATOM 719 O O . LYS A 1 87 ? -0.324 10.269 -2.325 1.00 93.94 87 LYS A O 1
ATOM 724 N N . ASN A 1 88 ? -0.225 9.725 -4.504 1.00 93.12 88 ASN A N 1
ATOM 725 C CA . ASN A 1 88 ? -1.631 9.972 -4.834 1.00 93.12 88 ASN A CA 1
ATOM 726 C C . ASN A 1 88 ? -2.380 8.669 -5.145 1.00 93.12 88 ASN A C 1
ATOM 728 O O . ASN A 1 88 ? -3.366 8.676 -5.877 1.00 93.12 88 ASN A O 1
ATOM 732 N N . SER A 1 89 ? -1.880 7.542 -4.639 1.00 93.44 89 SER A N 1
ATOM 733 C CA . SER A 1 89 ? -2.536 6.248 -4.805 1.00 93.44 89 SER A CA 1
ATOM 734 C C . SER A 1 89 ? -3.926 6.232 -4.174 1.00 93.44 89 SER A C 1
ATOM 736 O O . SER A 1 89 ? -4.211 6.944 -3.199 1.00 93.44 89 SER A O 1
ATOM 738 N N . GLU A 1 90 ? -4.789 5.400 -4.747 1.00 94.81 90 GLU A N 1
ATOM 739 C CA . GLU A 1 90 ? -6.123 5.155 -4.226 1.00 94.81 90 GLU A CA 1
ATOM 740 C C . GLU A 1 90 ? -6.018 4.490 -2.850 1.00 94.81 90 GLU A C 1
ATOM 742 O O . GLU A 1 90 ? -5.247 3.544 -2.655 1.00 94.81 90 GLU A O 1
ATOM 747 N N . VAL A 1 91 ? -6.787 5.016 -1.897 1.00 95.75 91 VAL A N 1
ATOM 748 C CA . VAL A 1 91 ? -6.929 4.441 -0.563 1.00 95.75 91 VAL A CA 1
ATOM 749 C C . VAL A 1 91 ? -8.403 4.406 -0.219 1.00 95.75 91 VAL A C 1
ATOM 751 O O . VAL A 1 91 ? -9.056 5.449 -0.215 1.00 95.75 91 VAL A O 1
ATOM 754 N N . THR A 1 92 ? -8.911 3.220 0.084 1.00 95.56 92 THR A N 1
ATOM 755 C CA . THR A 1 92 ? -10.269 3.030 0.595 1.00 95.56 92 THR A CA 1
ATOM 756 C C . THR A 1 92 ? -10.230 2.474 2.008 1.00 95.56 92 THR A C 1
ATOM 758 O O . THR A 1 92 ? -9.224 1.922 2.449 1.00 95.56 92 THR A O 1
ATOM 761 N N . GLU A 1 93 ? -11.327 2.633 2.736 1.00 94.69 93 GLU A N 1
ATOM 762 C CA . GLU A 1 93 ? -11.492 2.053 4.064 1.00 94.69 93 GLU A CA 1
ATOM 763 C C . GLU A 1 93 ? -12.478 0.894 3.985 1.00 94.69 93 GLU A C 1
ATOM 765 O O . GLU A 1 93 ? -13.568 1.036 3.431 1.00 94.69 93 GLU A O 1
ATOM 770 N N . GLU A 1 94 ? -12.114 -0.254 4.543 1.00 91.88 94 GLU A N 1
ATOM 771 C CA . GLU A 1 94 ? -13.028 -1.388 4.652 1.00 91.88 94 GLU A CA 1
ATOM 772 C C . GLU A 1 94 ? -12.723 -2.232 5.890 1.00 91.88 94 GLU A C 1
ATOM 774 O O . GLU A 1 94 ? -11.746 -2.013 6.608 1.00 91.88 94 GLU A O 1
ATOM 779 N N . LYS A 1 95 ? -13.574 -3.225 6.145 1.00 89.94 95 LYS A N 1
ATOM 780 C CA . LY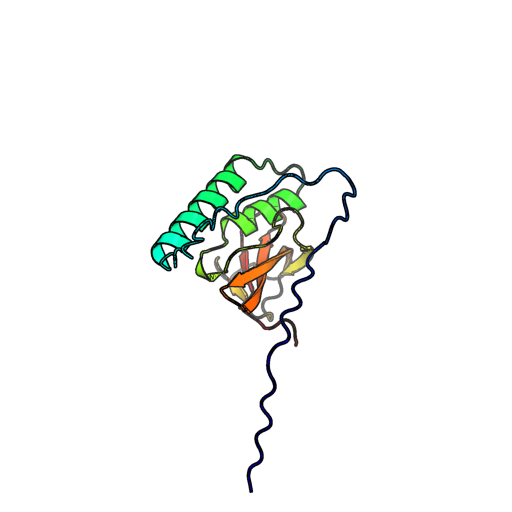S A 1 95 ? -13.262 -4.296 7.090 1.00 89.94 95 LYS A CA 1
ATOM 781 C C . LYS A 1 95 ? -12.489 -5.382 6.361 1.00 89.94 95 LYS A C 1
ATOM 783 O O . LYS A 1 95 ? -12.872 -5.786 5.264 1.00 89.94 95 LYS A O 1
ATOM 788 N N . PHE A 1 96 ? -11.426 -5.874 6.986 1.00 85.25 96 PHE A N 1
ATOM 789 C CA . PHE A 1 96 ? -10.591 -6.919 6.417 1.00 85.25 96 PHE A CA 1
ATOM 790 C C . PHE A 1 96 ? -11.421 -8.182 6.155 1.00 85.25 96 PHE A C 1
ATOM 792 O O . PHE A 1 96 ? -11.950 -8.800 7.086 1.00 85.25 96 PHE A O 1
ATOM 799 N N . ASN A 1 97 ? -11.525 -8.551 4.877 1.00 80.25 97 ASN A N 1
ATOM 800 C CA . ASN A 1 97 ? -12.224 -9.744 4.424 1.00 80.25 97 ASN A CA 1
ATOM 801 C C . ASN A 1 97 ? -11.209 -10.825 4.030 1.00 80.25 97 ASN A C 1
ATOM 803 O O . ASN A 1 97 ? -10.397 -10.622 3.130 1.00 80.25 97 ASN A O 1
ATOM 807 N N . ARG A 1 98 ? -11.284 -11.979 4.699 1.00 72.62 98 ARG A N 1
ATOM 808 C CA . ARG A 1 98 ? -10.406 -13.135 4.465 1.00 72.62 98 ARG A CA 1
ATOM 809 C C . ARG A 1 98 ? -10.755 -13.930 3.214 1.00 72.62 98 ARG A C 1
ATOM 811 O O . ARG A 1 98 ? -9.917 -14.696 2.758 1.00 72.62 98 ARG A O 1
ATOM 818 N N . ASP A 1 99 ? -11.960 -13.748 2.686 1.00 77.06 99 ASP A N 1
ATOM 819 C CA . ASP A 1 99 ? -12.434 -14.464 1.503 1.00 77.06 99 ASP A CA 1
ATOM 820 C C . ASP A 1 99 ? -11.888 -13.846 0.206 1.00 77.06 99 ASP A C 1
ATOM 822 O O . ASP A 1 99 ? -12.021 -14.426 -0.869 1.00 77.06 99 ASP A O 1
ATOM 826 N N . LYS A 1 100 ? -11.251 -12.666 0.288 1.00 76.12 100 LYS A N 1
ATOM 827 C CA . LYS A 1 100 ? -10.533 -12.063 -0.839 1.00 76.12 100 LYS A CA 1
ATOM 828 C C . LYS A 1 100 ? -9.195 -12.792 -1.065 1.00 76.12 100 LYS A C 1
ATOM 830 O O . LYS A 1 100 ? -8.565 -13.207 -0.091 1.00 76.12 100 LYS A O 1
ATOM 835 N N . PRO A 1 101 ? -8.706 -12.884 -2.316 1.00 76.75 101 PRO A N 1
ATOM 836 C CA . PRO A 1 101 ? -7.402 -13.473 -2.625 1.00 76.75 101 PRO A CA 1
ATOM 837 C C . PRO A 1 101 ? -6.266 -12.577 -2.095 1.00 76.75 101 PRO A C 1
ATOM 839 O O . PRO A 1 101 ? -5.786 -11.663 -2.769 1.00 76.75 101 PRO A O 1
ATOM 842 N N . VAL A 1 102 ? -5.873 -12.801 -0.837 1.00 80.88 102 VAL A N 1
ATOM 843 C CA . VAL A 1 102 ? -4.893 -11.999 -0.093 1.00 80.88 102 VAL A CA 1
ATOM 844 C C . VAL A 1 102 ? -3.848 -12.910 0.543 1.00 80.88 102 VAL A C 1
ATOM 846 O O . VAL A 1 102 ? -4.160 -13.813 1.316 1.00 80.88 102 VAL A O 1
ATOM 849 N N . THR A 1 103 ? -2.576 -12.610 0.298 1.00 83.75 103 THR A N 1
ATOM 850 C CA . THR A 1 103 ? -1.465 -13.178 1.062 1.00 83.75 103 THR A CA 1
ATOM 851 C C . THR A 1 103 ? -1.353 -12.452 2.403 1.00 83.75 103 THR A C 1
ATOM 853 O O . THR A 1 103 ? -1.037 -11.263 2.449 1.00 83.75 103 THR A O 1
ATOM 856 N N . ILE A 1 104 ? -1.617 -13.160 3.501 1.00 83.19 104 ILE A N 1
ATOM 857 C CA . ILE A 1 104 ? -1.584 -12.617 4.868 1.00 83.19 104 ILE A CA 1
ATOM 858 C C . ILE A 1 104 ? -0.157 -12.700 5.432 1.00 83.19 104 ILE A C 1
ATOM 860 O O . ILE A 1 104 ? 0.481 -13.748 5.342 1.00 83.19 104 ILE A O 1
ATOM 864 N N . PHE A 1 105 ? 0.336 -11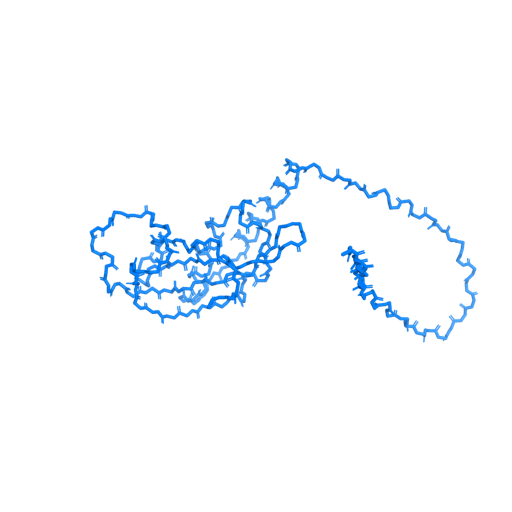.614 6.039 1.00 80.44 105 PHE A N 1
ATOM 865 C CA . PHE A 1 105 ? 1.700 -11.537 6.588 1.00 80.44 105 PHE A CA 1
ATOM 866 C C . PHE A 1 105 ? 1.807 -11.838 8.089 1.00 80.44 105 PHE A C 1
ATOM 868 O O . PHE A 1 105 ? 2.885 -12.209 8.548 1.00 80.44 105 PHE A O 1
ATOM 875 N N . TYR A 1 106 ? 0.718 -11.705 8.849 1.00 70.88 106 TYR A N 1
ATOM 876 C CA . TYR A 1 106 ? 0.691 -11.929 10.300 1.00 70.88 106 TYR A CA 1
ATOM 877 C C . TYR A 1 106 ? -0.256 -13.065 10.697 1.00 70.88 106 TYR A C 1
ATOM 879 O O . TYR A 1 106 ? -1.057 -13.536 9.891 1.00 70.88 106 TYR A O 1
ATOM 887 N N . ASN A 1 107 ? -0.127 -13.538 11.943 1.00 64.75 107 ASN A N 1
ATOM 888 C CA . ASN A 1 107 ? -0.865 -14.697 12.440 1.00 64.75 107 ASN A CA 1
ATOM 889 C C . ASN A 1 107 ? -2.378 -14.553 12.186 1.00 64.75 107 ASN A C 1
ATOM 891 O O . ASN A 1 107 ? -2.962 -13.483 12.350 1.00 64.75 107 ASN A O 1
ATOM 895 N N . LYS A 1 108 ? -3.001 -15.647 11.742 1.00 60.25 108 LYS A N 1
ATOM 896 C CA . LYS A 1 108 ? -4.351 -15.652 11.162 1.00 60.25 108 LYS A CA 1
ATOM 897 C C . LYS A 1 108 ? -5.449 -15.427 12.197 1.00 60.25 108 LYS A C 1
ATOM 899 O O . LYS A 1 108 ? -6.589 -15.179 11.818 1.00 60.25 108 LYS A O 1
ATOM 904 N N . GLU A 1 109 ? -5.173 -15.526 13.487 1.00 61.69 109 GLU A N 1
ATOM 905 C CA . GLU A 1 109 ? -6.181 -15.356 14.535 1.00 61.69 109 GLU A CA 1
ATOM 906 C C . GLU A 1 109 ? -6.425 -13.859 14.808 1.00 61.69 109 GLU A C 1
ATOM 908 O O . GLU A 1 109 ? -5.492 -13.089 15.000 1.00 61.69 109 GLU A O 1
ATOM 913 N N . GLY A 1 110 ? -7.686 -13.407 14.759 1.00 66.88 110 GLY A N 1
ATOM 914 C CA . GLY A 1 110 ? -8.053 -12.021 15.114 1.00 66.88 110 GLY A CA 1
ATOM 915 C C . GLY A 1 110 ? -7.995 -10.956 14.003 1.00 66.88 110 GLY A C 1
ATOM 916 O O . GLY A 1 110 ? -8.157 -9.773 14.291 1.00 66.88 110 GLY A O 1
ATOM 917 N N . LEU A 1 111 ? -7.788 -11.341 12.737 1.00 74.25 111 LEU A N 1
ATOM 918 C CA . LEU A 1 111 ? -7.845 -10.412 11.588 1.00 74.25 111 LEU A CA 1
ATOM 919 C C . LEU A 1 111 ? -9.266 -10.123 11.067 1.00 74.25 111 LEU A C 1
ATOM 921 O O . LEU A 1 111 ? -9.463 -9.144 10.355 1.00 74.25 111 LEU A O 1
ATOM 925 N N . SER A 1 112 ? -10.254 -10.973 11.376 1.00 71.62 112 SER A N 1
ATOM 926 C CA . SER A 1 112 ? -11.632 -10.752 10.913 1.00 71.62 112 SER A CA 1
ATOM 927 C C . SER A 1 112 ? -12.198 -9.497 11.572 1.00 71.62 112 SER A C 1
ATOM 929 O O . SER A 1 112 ? -12.017 -9.316 12.772 1.00 71.62 112 SER A O 1
ATOM 931 N N . ASN A 1 113 ? -12.899 -8.659 10.806 1.00 77.50 113 ASN A N 1
ATOM 932 C CA . ASN A 1 113 ? -13.494 -7.391 11.258 1.00 77.50 113 ASN A CA 1
ATOM 933 C C . ASN A 1 113 ? -12.512 -6.280 11.657 1.00 77.50 113 ASN A C 1
ATOM 935 O O . ASN A 1 113 ? -12.972 -5.234 12.117 1.00 77.50 113 ASN A O 1
ATOM 939 N N . ARG A 1 114 ? -11.198 -6.446 11.459 1.00 86.94 114 ARG A N 1
ATOM 940 C CA . ARG A 1 114 ? -10.269 -5.322 11.614 1.00 86.94 114 ARG A CA 1
ATOM 941 C C . ARG A 1 114 ? -10.540 -4.271 10.552 1.00 86.94 114 ARG A C 1
ATOM 943 O O . ARG A 1 114 ? -10.720 -4.604 9.383 1.00 86.94 114 ARG A O 1
ATOM 950 N N . GLU A 1 115 ? -10.562 -3.013 10.959 1.00 93.88 115 GLU A N 1
ATOM 951 C CA . GLU A 1 115 ? -10.654 -1.905 10.019 1.00 93.88 115 GLU A CA 1
ATOM 952 C C . GLU A 1 115 ? -9.296 -1.695 9.357 1.00 93.88 115 GLU A C 1
ATOM 954 O O . GLU A 1 115 ? -8.260 -1.631 10.027 1.00 93.88 115 GLU A O 1
ATOM 959 N N . VAL A 1 116 ? -9.304 -1.599 8.032 1.00 94.19 116 VAL A N 1
ATOM 960 C CA . VAL A 1 116 ? -8.096 -1.472 7.222 1.00 94.19 116 VAL A CA 1
ATOM 961 C C . VAL A 1 116 ? -8.222 -0.337 6.219 1.00 94.19 116 VAL A C 1
ATOM 963 O O . VAL A 1 116 ? -9.296 -0.080 5.674 1.00 94.19 116 VAL A O 1
ATOM 966 N N . TYR A 1 117 ? -7.093 0.305 5.941 1.00 96.19 117 TYR A N 1
ATOM 967 C CA . TYR A 1 117 ? -6.883 1.034 4.701 1.00 96.19 117 TYR A CA 1
ATOM 968 C C . TYR A 1 117 ? -6.453 0.046 3.616 1.00 96.19 117 TYR A C 1
ATOM 970 O O . TYR A 1 117 ? -5.487 -0.700 3.789 1.00 96.19 117 TYR A O 1
ATOM 978 N N . VAL A 1 118 ? -7.140 0.060 2.481 1.00 94.94 118 VAL A N 1
ATOM 979 C CA . VAL A 1 118 ? -6.752 -0.681 1.280 1.00 94.94 118 VAL A CA 1
ATOM 980 C C . VAL A 1 118 ? -6.042 0.284 0.362 1.00 94.94 118 VAL A C 1
ATOM 982 O O . VAL A 1 118 ? -6.660 1.174 -0.214 1.00 94.94 118 VAL A O 1
ATOM 985 N N . VAL A 1 119 ? -4.731 0.120 0.244 1.00 96.31 119 VAL A N 1
ATOM 986 C CA . VAL A 1 119 ? -3.889 0.964 -0.600 1.00 96.31 119 VAL A CA 1
ATOM 987 C C . VAL A 1 119 ? -3.678 0.258 -1.928 1.00 96.31 119 VAL A C 1
ATOM 989 O O . VAL A 1 119 ? -3.115 -0.838 -1.961 1.00 96.31 119 VAL A O 1
ATOM 992 N N . LYS A 1 120 ? -4.099 0.890 -3.023 1.00 94.69 120 LYS A N 1
ATOM 993 C CA . LYS A 1 120 ? -3.964 0.350 -4.377 1.00 94.69 120 LYS A CA 1
ATOM 994 C C . LYS A 1 120 ? -2.986 1.185 -5.189 1.00 94.69 120 LYS A C 1
ATOM 996 O O . LYS A 1 120 ? -3.231 2.344 -5.521 1.00 94.69 120 LYS A O 1
ATOM 1001 N N . PHE A 1 121 ? -1.873 0.564 -5.549 1.00 94.00 121 PHE A N 1
ATOM 1002 C CA . PHE A 1 121 ? -0.875 1.146 -6.430 1.00 94.00 121 PHE A CA 1
ATOM 1003 C C . PHE A 1 121 ? -1.084 0.699 -7.872 1.00 94.00 121 PHE A C 1
ATOM 1005 O O . PHE A 1 121 ? -1.323 -0.480 -8.132 1.00 94.00 121 PHE A O 1
ATOM 1012 N N . GLN A 1 122 ? -0.914 1.624 -8.817 1.00 92.44 122 GLN A N 1
ATOM 1013 C CA . GLN A 1 122 ? -0.737 1.275 -10.222 1.00 92.44 122 GLN A CA 1
ATOM 1014 C C . GLN A 1 122 ? 0.735 0.955 -10.462 1.00 92.44 122 GLN A C 1
ATOM 1016 O O . GLN A 1 122 ? 1.604 1.810 -10.265 1.00 92.44 122 GLN A O 1
ATOM 1021 N N . SER A 1 123 ? 1.007 -0.274 -10.884 1.00 90.25 123 SER A N 1
ATOM 1022 C CA . SER A 1 123 ? 2.354 -0.730 -11.180 1.00 90.25 123 SER A CA 1
ATOM 1023 C C . SER A 1 123 ? 2.524 -1.097 -12.642 1.00 90.25 123 SER A C 1
ATOM 1025 O O . SER A 1 123 ? 1.557 -1.416 -13.335 1.00 90.25 123 SER A O 1
ATOM 1027 N N . HIS A 1 124 ? 3.772 -1.075 -13.098 1.00 87.06 124 HIS A N 1
ATOM 1028 C CA . HIS A 1 124 ? 4.153 -1.633 -14.380 1.00 87.06 124 HIS A CA 1
ATOM 1029 C C . HIS A 1 124 ? 5.460 -2.422 -14.295 1.00 87.06 124 HIS A C 1
ATOM 1031 O O . HIS A 1 124 ? 6.404 -2.048 -13.597 1.00 87.06 124 HIS A O 1
ATOM 1037 N N . LEU A 1 125 ? 5.524 -3.522 -15.041 1.00 82.25 125 LEU A N 1
ATOM 1038 C CA . LEU A 1 125 ? 6.734 -4.313 -15.227 1.00 82.25 125 LEU A CA 1
ATOM 1039 C C . LEU A 1 125 ? 6.859 -4.667 -16.712 1.00 82.25 125 LEU A C 1
ATOM 1041 O O . LEU A 1 125 ? 6.041 -5.406 -17.265 1.00 82.25 125 LEU A O 1
ATOM 1045 N N . GLY A 1 126 ? 7.866 -4.097 -17.378 1.00 80.00 126 GLY A N 1
ATOM 1046 C CA . GLY A 1 126 ? 7.962 -4.158 -18.836 1.00 80.00 126 GLY A CA 1
ATOM 1047 C C . GLY A 1 126 ? 6.770 -3.454 -19.490 1.00 80.00 126 GLY A C 1
ATOM 1048 O O . GLY A 1 126 ? 6.504 -2.292 -19.202 1.00 80.00 126 GLY A O 1
ATOM 1049 N N . SER A 1 127 ? 6.043 -4.162 -20.356 1.00 78.69 127 SER A N 1
ATOM 1050 C CA . SER A 1 127 ? 4.839 -3.658 -21.034 1.00 78.69 127 SER A CA 1
ATOM 1051 C C . SER A 1 127 ? 3.526 -3.972 -20.306 1.00 78.69 127 SER A C 1
ATOM 1053 O O . SER A 1 127 ? 2.461 -3.704 -20.853 1.00 78.69 127 SER A O 1
ATOM 1055 N N . THR A 1 128 ? 3.578 -4.590 -19.123 1.00 81.50 128 THR A N 1
ATOM 1056 C CA . THR A 1 128 ? 2.376 -5.027 -18.394 1.00 81.50 128 THR A CA 1
ATOM 1057 C C . THR A 1 128 ? 2.075 -4.062 -17.259 1.00 81.50 128 THR A C 1
ATOM 1059 O O . THR A 1 128 ? 2.952 -3.810 -16.433 1.00 81.50 128 THR A O 1
ATOM 1062 N N . GLU A 1 129 ? 0.841 -3.562 -17.195 1.00 87.69 129 GLU A N 1
ATOM 1063 C CA . GLU A 1 129 ? 0.325 -2.788 -16.063 1.00 87.69 129 GLU A CA 1
ATOM 1064 C C . GLU A 1 129 ? -0.607 -3.648 -15.208 1.00 87.69 129 GLU A C 1
ATOM 1066 O O . GLU A 1 129 ? -1.423 -4.399 -15.739 1.00 87.69 129 GLU A O 1
ATOM 1071 N N . PHE A 1 130 ? -0.486 -3.549 -13.886 1.00 86.69 130 PHE A N 1
ATOM 1072 C CA . PHE A 1 130 ? -1.306 -4.312 -12.944 1.00 86.69 130 PHE A CA 1
ATOM 1073 C C . PHE A 1 130 ? -1.388 -3.600 -11.584 1.00 86.69 130 PHE A C 1
ATOM 1075 O O . PHE A 1 130 ? -0.521 -2.779 -11.259 1.00 86.69 130 PHE A O 1
ATOM 1082 N N . PRO A 1 131 ? -2.429 -3.870 -10.777 1.00 89.56 131 PRO A N 1
ATOM 1083 C CA . PRO A 1 131 ? -2.561 -3.271 -9.465 1.00 89.56 131 PRO A CA 1
ATOM 1084 C C . PRO A 1 131 ? -1.721 -4.034 -8.440 1.00 89.56 131 PRO A C 1
ATOM 1086 O O . PRO A 1 131 ? -1.599 -5.257 -8.486 1.00 89.56 131 PRO A O 1
ATOM 1089 N N . VAL A 1 132 ? -1.185 -3.305 -7.467 1.00 92.00 132 VAL A N 1
ATOM 1090 C CA . VAL A 1 132 ? -0.573 -3.881 -6.267 1.00 92.00 132 VAL A CA 1
ATOM 1091 C C . VAL A 1 132 ? -1.349 -3.359 -5.072 1.00 92.00 132 VAL A C 1
ATOM 1093 O O . VAL A 1 132 ? -1.400 -2.150 -4.848 1.00 92.00 132 VAL A O 1
ATOM 1096 N N . ILE A 1 133 ? -1.985 -4.266 -4.334 1.00 93.25 133 ILE A N 1
ATOM 1097 C CA . ILE A 1 133 ? -2.919 -3.925 -3.259 1.00 93.25 133 ILE A CA 1
ATOM 1098 C C . ILE A 1 133 ? -2.313 -4.326 -1.918 1.00 93.25 133 ILE A C 1
ATOM 1100 O O . ILE A 1 133 ? -1.875 -5.463 -1.755 1.00 93.25 133 ILE A O 1
ATOM 1104 N N . PHE A 1 134 ? -2.323 -3.416 -0.950 1.00 93.88 134 PHE A N 1
ATOM 1105 C CA . PHE A 1 134 ? -1.923 -3.680 0.430 1.00 93.88 134 PHE A CA 1
ATOM 1106 C C . PHE A 1 134 ? -3.066 -3.384 1.394 1.00 93.88 134 PHE A C 1
ATOM 1108 O O . PHE A 1 134 ? -3.798 -2.414 1.218 1.00 93.88 134 PHE A O 1
ATOM 1115 N N . TYR A 1 135 ? -3.166 -4.202 2.437 1.00 93.12 135 TYR A N 1
ATOM 1116 C CA . TYR A 1 135 ? -4.125 -4.044 3.524 1.00 93.12 135 TYR A CA 1
ATOM 1117 C C . TYR A 1 135 ? -3.376 -3.577 4.765 1.00 93.12 135 TYR A C 1
ATOM 1119 O O . TYR A 1 135 ? -2.522 -4.299 5.285 1.00 93.12 135 TYR A O 1
ATOM 1127 N N . VAL A 1 136 ? -3.675 -2.362 5.211 1.00 94.62 136 VAL A N 1
ATOM 1128 C CA . VAL A 1 136 ? -2.975 -1.678 6.299 1.00 94.62 136 VAL A CA 1
ATOM 1129 C C . VAL A 1 136 ? -3.930 -1.508 7.471 1.00 94.62 136 VAL A C 1
ATOM 1131 O O . VAL A 1 136 ? -4.992 -0.920 7.304 1.00 94.62 136 VAL A O 1
ATOM 1134 N N . ASP A 1 137 ? -3.576 -2.008 8.649 1.00 93.62 137 ASP A N 1
ATOM 1135 C CA . ASP A 1 137 ? -4.379 -1.842 9.865 1.00 93.62 137 ASP A CA 1
ATOM 1136 C C . ASP A 1 137 ? -4.565 -0.351 10.194 1.00 93.62 137 ASP A C 1
ATOM 1138 O O . ASP A 1 137 ? -3.587 0.399 10.218 1.00 93.62 137 ASP A O 1
ATOM 1142 N N . LYS A 1 138 ? -5.801 0.106 10.444 1.00 94.56 138 LYS A N 1
ATOM 1143 C CA . LYS A 1 138 ? -6.047 1.535 10.722 1.00 94.56 138 LYS A CA 1
ATOM 1144 C C . LYS A 1 138 ? -5.474 2.002 12.062 1.00 94.56 138 LYS A C 1
ATOM 1146 O O . LYS A 1 138 ? -5.216 3.194 12.209 1.00 94.56 138 LYS A O 1
ATOM 1151 N N . ASN A 1 139 ? -5.287 1.098 13.024 1.00 91.50 139 ASN A N 1
ATOM 1152 C CA . ASN A 1 139 ? -4.828 1.441 14.368 1.00 91.50 139 ASN A CA 1
ATOM 1153 C C . ASN A 1 139 ? -3.300 1.402 14.467 1.00 91.50 139 ASN A C 1
ATOM 1155 O O . ASN A 1 139 ? -2.703 2.311 15.039 1.00 91.50 139 ASN A O 1
ATOM 1159 N N . SER A 1 140 ? -2.662 0.359 13.922 1.00 92.12 140 SER A N 1
ATOM 1160 C CA . SER A 1 140 ? -1.206 0.163 14.027 1.00 92.12 140 SER A CA 1
ATOM 1161 C C . SER A 1 140 ? -0.418 0.580 12.784 1.00 92.12 140 SER A C 1
ATOM 1163 O O . SER A 1 140 ? 0.804 0.713 12.853 1.00 92.12 140 SER A O 1
ATOM 1165 N N . TYR A 1 141 ? -1.083 0.786 11.644 1.00 93.50 141 TYR A N 1
ATOM 1166 C CA . TYR A 1 141 ? -0.460 0.951 10.324 1.00 93.50 141 TYR A CA 1
ATOM 1167 C C . TYR A 1 141 ? 0.430 -0.226 9.895 1.00 93.50 141 TYR A C 1
ATOM 1169 O O . TYR A 1 141 ? 1.268 -0.103 8.995 1.00 93.50 141 TYR A O 1
ATOM 1177 N N . GLU A 1 142 ? 0.251 -1.388 10.522 1.00 92.44 142 GLU A N 1
ATOM 1178 C CA . GLU A 1 142 ? 0.920 -2.615 10.117 1.00 92.44 142 GLU A CA 1
ATOM 1179 C C . GLU A 1 142 ? 0.292 -3.174 8.843 1.00 92.44 142 GLU A C 1
ATOM 1181 O O . GLU A 1 142 ? -0.918 -3.107 8.621 1.00 92.44 142 GLU A O 1
ATOM 1186 N N . ILE A 1 143 ? 1.131 -3.762 7.996 1.00 92.44 143 ILE A N 1
ATOM 1187 C CA . ILE A 1 143 ? 0.678 -4.390 6.758 1.00 92.44 143 ILE A CA 1
ATOM 1188 C C . ILE A 1 143 ? 0.180 -5.795 7.082 1.00 92.44 143 ILE A C 1
ATOM 1190 O O . ILE A 1 143 ? 0.978 -6.705 7.293 1.00 92.44 143 ILE A O 1
ATOM 1194 N N . LEU A 1 144 ? -1.139 -5.967 7.111 1.00 89.56 144 LEU A N 1
ATOM 1195 C CA . LEU A 1 144 ? -1.794 -7.233 7.443 1.00 89.56 144 LEU A CA 1
ATOM 1196 C C . LEU A 1 144 ? -1.698 -8.243 6.298 1.00 89.56 144 LEU A C 1
ATOM 1198 O O . LEU A 1 144 ? -1.582 -9.448 6.526 1.00 89.56 144 LEU A O 1
ATOM 1202 N N . GLY A 1 145 ? -1.713 -7.752 5.062 1.00 89.25 145 GLY A N 1
ATOM 1203 C CA . GLY A 1 145 ? -1.584 -8.592 3.887 1.00 89.25 145 GLY A CA 1
ATOM 1204 C C . GLY A 1 145 ? -1.447 -7.805 2.597 1.00 89.25 145 GLY A C 1
ATOM 1205 O O . GLY A 1 145 ? -1.459 -6.571 2.571 1.00 89.25 145 GLY A O 1
ATOM 1206 N N . LYS A 1 146 ? -1.323 -8.557 1.512 1.00 90.38 146 LYS A N 1
ATOM 1207 C CA . LYS A 1 146 ? -1.155 -8.056 0.155 1.00 90.38 146 LYS A CA 1
ATOM 1208 C C . LYS A 1 146 ? -2.074 -8.828 -0.782 1.00 90.38 146 LYS A C 1
ATOM 1210 O O . LYS A 1 146 ? -2.098 -10.055 -0.730 1.00 90.38 146 LYS A O 1
ATOM 1215 N N . GLY A 1 147 ? -2.833 -8.115 -1.607 1.00 85.31 147 GLY A N 1
ATOM 1216 C CA . GLY A 1 147 ? -3.685 -8.731 -2.620 1.00 85.31 147 GLY A CA 1
ATOM 1217 C C . GLY A 1 147 ? -2.845 -9.519 -3.620 1.00 85.31 147 GLY A C 1
ATOM 1218 O O . GLY A 1 147 ? -1.733 -9.107 -3.970 1.00 85.31 147 GLY A O 1
ATOM 1219 N N . GLU A 1 148 ? -3.357 -10.662 -4.060 1.00 74.81 148 GLU A N 1
ATOM 1220 C CA . GLU A 1 148 ? -2.726 -11.419 -5.135 1.00 74.81 148 GLU A CA 1
ATOM 1221 C C . GLU A 1 148 ? -2.717 -10.601 -6.433 1.00 74.81 148 GLU A C 1
ATOM 1223 O O . GLU A 1 148 ? -3.547 -9.712 -6.646 1.00 74.81 148 GLU A O 1
ATOM 1228 N N . LYS A 1 149 ? -1.739 -10.871 -7.304 1.00 66.12 149 LYS A N 1
ATOM 1229 C CA . LYS A 1 149 ? -1.632 -10.211 -8.609 1.00 66.12 149 LYS A CA 1
ATOM 1230 C C . LYS A 1 149 ? -2.808 -10.648 -9.489 1.00 66.12 149 LYS A C 1
ATOM 1232 O O . LYS A 1 149 ? -2.713 -11.652 -10.186 1.00 66.12 149 LYS A O 1
ATOM 1237 N N . GLY A 1 150 ? -3.905 -9.902 -9.435 1.00 54.75 150 GLY A N 1
ATOM 1238 C CA . GLY A 1 150 ? -5.080 -10.087 -10.282 1.00 54.75 150 GLY A CA 1
ATOM 1239 C C . GLY A 1 150 ? -5.110 -9.104 -11.452 1.00 54.75 150 GLY A C 1
ATOM 1240 O O . GLY A 1 150 ? -4.649 -7.965 -11.339 1.00 54.75 150 GLY A O 1
ATOM 1241 N N . ASN A 1 151 ? -5.672 -9.540 -12.581 1.00 43.97 151 ASN A N 1
ATOM 1242 C CA . ASN A 1 151 ? -6.041 -8.645 -13.677 1.00 43.97 151 ASN A CA 1
ATOM 1243 C C . ASN A 1 151 ? -7.184 -7.724 -13.222 1.00 43.97 151 ASN A C 1
ATOM 1245 O O . ASN A 1 151 ? -8.043 -8.135 -12.454 1.00 43.97 151 ASN A O 1
ATOM 1249 N N . PHE A 1 152 ? -7.218 -6.488 -13.725 1.00 44.88 152 PHE A N 1
ATOM 1250 C CA . PHE A 1 152 ? -8.245 -5.463 -13.451 1.00 44.88 152 PHE A CA 1
ATOM 1251 C C . PHE A 1 152 ? -9.692 -5.844 -13.873 1.00 44.88 152 PHE A C 1
ATOM 1253 O O . PHE A 1 152 ? -10.546 -4.962 -13.917 1.00 44.88 152 PHE A O 1
ATOM 1260 N N . TYR A 1 153 ? -9.966 -7.108 -14.215 1.00 34.19 153 TYR A N 1
ATOM 1261 C CA . TYR A 1 153 ? -11.151 -7.544 -14.961 1.00 34.19 153 TYR A CA 1
ATOM 1262 C C . TYR A 1 153 ? -11.799 -8.827 -14.414 1.00 34.19 153 TYR A C 1
ATOM 1264 O O . TYR A 1 153 ? -12.053 -9.739 -15.196 1.00 34.19 153 TYR A O 1
ATOM 1272 N N . ASP A 1 154 ? -12.075 -8.890 -13.113 1.00 36.44 154 ASP A N 1
ATOM 1273 C CA . ASP A 1 154 ? -13.175 -9.725 -12.601 1.00 36.44 154 ASP A CA 1
ATOM 1274 C C . ASP A 1 154 ? -14.208 -8.829 -11.906 1.00 36.44 154 ASP A C 1
ATOM 1276 O O . ASP A 1 154 ? -13.788 -7.980 -11.080 1.00 36.44 154 ASP A O 1
#

Secondary structure (DSSP, 8-state):
----------------------------------------HHHHHHHHHHHHHHHHHH----SHHHHHHHHHHHH--GGG-EEESGGG-EEEEEE--TTSSEEE-S-STT-TT-EEEEEEEEEEETTEEEEEEEEEETTT--EEEEE----S--

pLDDT: mean 74.2, std 22.2, range [34.0, 96.88]

Radius of gyration: 22.07 Å; chains: 1; bounding box: 38×56×58 Å

Foldseek 3Di:
DDDDDDDDDDDDDDDPPPPDPDDDDPDDDPPPPPPVPPQDPVRVQVVLVVVLVVVLVPDDQDDLLQLLLSLLSVPDHVVQARWDPSSPFDKDKDQDDPVAQKDFDDDPPPSGRFIWIWTWTWHDDDHDIWIKIFTAGSPPRDTGTIHDTDDPPD

Sequence (154 aa):
MRKKIIFIGIVFITIIAVTIIGKKQKIEPESKNFTLKIVSPKETKKILEKRKRQDLENYKPTTAIDIARFKAYEKVTYEDGEIKNWKNSEVTEEKFNRDKPVTIFYNKEGLSNREVYVVKFQSHLGSTEFPVIFYVDKNSYEILGKGEKGNFYD